Protein AF-A0A1I2PIM7-F1 (afdb_monomer_lite)

Secondary structure (DSSP, 8-state):
-PPPEEETTT-PEEPHHHHHHHHHHHHHHHHHHHHHHHHHH-SHHHHHHHHHTB-TTSPBPPSSHHHHHHHHT--PPPP--S-------EEE---SS----S--

Organism: NCBI:txid68239

Structure (mmCIF, N/CA/C/O backbone):
data_AF-A0A1I2PIM7-F1
#
_entry.id   AF-A0A1I2PIM7-F1
#
loop_
_atom_site.group_PDB
_atom_site.id
_atom_site.type_symbol
_atom_site.label_atom_id
_atom_site.label_alt_id
_atom_site.label_comp_id
_atom_site.label_asym_id
_atom_site.label_entity_id
_atom_site.label_seq_id
_atom_site.pdbx_PDB_ins_code
_atom_site.Cartn_x
_atom_site.Cartn_y
_atom_site.Cartn_z
_atom_site.occupancy
_atom_site.B_iso_or_equiv
_atom_site.auth_seq_id
_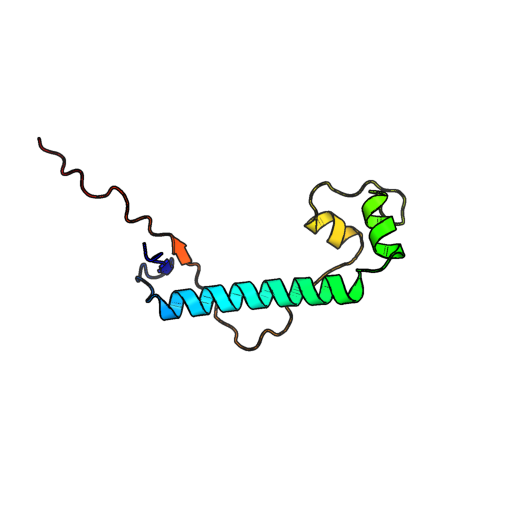atom_site.auth_comp_id
_atom_site.auth_asym_id
_atom_site.auth_atom_id
_atom_site.pdbx_PDB_model_num
ATOM 1 N N . MET A 1 1 ? 0.250 4.309 28.797 1.00 48.50 1 MET A N 1
ATOM 2 C CA . MET A 1 1 ? -0.793 5.075 28.080 1.00 48.50 1 MET A CA 1
ATOM 3 C C . MET A 1 1 ? -1.485 4.143 27.104 1.00 48.50 1 MET A C 1
ATOM 5 O O . MET A 1 1 ? -0.842 3.693 26.164 1.00 48.50 1 MET A O 1
ATOM 9 N N . LEU A 1 2 ? -2.751 3.809 27.343 1.00 55.78 2 LEU A N 1
ATOM 10 C CA . LEU A 1 2 ? -3.556 3.077 26.367 1.00 55.78 2 LEU A CA 1
ATOM 11 C C . LEU A 1 2 ? -4.055 4.090 25.333 1.00 55.78 2 LEU A C 1
ATOM 13 O O . LEU A 1 2 ? -4.562 5.146 25.701 1.00 55.78 2 LEU A O 1
ATOM 17 N N . ARG A 1 3 ? -3.830 3.816 24.045 1.00 65.81 3 ARG A N 1
ATOM 18 C CA . ARG A 1 3 ? -4.402 4.630 22.969 1.00 65.81 3 ARG A CA 1
ATOM 19 C C . ARG A 1 3 ? -5.878 4.265 22.864 1.00 65.81 3 ARG A C 1
ATOM 21 O O . ARG A 1 3 ? -6.193 3.117 22.574 1.00 65.81 3 ARG A O 1
ATOM 28 N N . THR A 1 4 ? -6.751 5.232 23.104 1.00 74.62 4 THR A N 1
ATOM 29 C CA . THR A 1 4 ? -8.197 5.077 22.935 1.00 74.62 4 THR A CA 1
ATOM 30 C C . THR A 1 4 ? -8.589 5.534 21.529 1.00 74.62 4 THR A C 1
ATOM 32 O O . THR A 1 4 ? -8.054 6.525 21.021 1.00 74.62 4 THR A O 1
ATOM 35 N N . GLY A 1 5 ? -9.475 4.783 20.877 1.00 78.06 5 GLY A N 1
ATOM 36 C CA . GLY A 1 5 ? -10.036 5.123 19.571 1.00 78.06 5 GLY A CA 1
ATOM 37 C C . GLY A 1 5 ? -11.520 5.429 19.702 1.00 78.06 5 GLY A C 1
ATOM 38 O O . GLY A 1 5 ? -12.203 4.789 20.498 1.00 78.06 5 GLY A O 1
ATOM 39 N N . VAL A 1 6 ? -12.011 6.386 18.924 1.00 80.75 6 VAL A N 1
ATOM 40 C CA . VAL A 1 6 ? -13.435 6.737 18.871 1.00 80.75 6 VAL A CA 1
ATOM 41 C C . VAL A 1 6 ? -13.957 6.442 17.473 1.00 80.75 6 VAL A C 1
ATOM 43 O O . VAL A 1 6 ? -13.316 6.815 16.486 1.00 80.75 6 VAL A O 1
ATOM 46 N N . GLU A 1 7 ? -15.096 5.757 17.361 1.00 79.38 7 GLU A N 1
ATOM 47 C CA . GLU A 1 7 ? -15.761 5.604 16.068 1.00 79.38 7 GLU A CA 1
ATOM 48 C C . GLU A 1 7 ? -16.323 6.957 15.624 1.00 79.38 7 GLU A C 1
ATOM 50 O O . GLU A 1 7 ? -17.160 7.546 16.300 1.00 79.38 7 GLU A O 1
ATOM 55 N N . GLU A 1 8 ? -15.904 7.462 14.466 1.00 78.00 8 GLU A N 1
ATOM 56 C CA . GLU A 1 8 ? -16.259 8.824 14.056 1.00 78.00 8 GLU A CA 1
ATOM 57 C C . GLU A 1 8 ? -17.749 9.028 13.771 1.00 78.00 8 GLU A C 1
ATOM 59 O O . GLU A 1 8 ? -18.231 10.153 13.857 1.00 78.00 8 GLU A O 1
ATOM 64 N N . LYS A 1 9 ? -18.490 7.975 13.405 1.00 77.81 9 LYS A N 1
ATOM 65 C CA . LYS A 1 9 ? -19.916 8.111 13.064 1.00 77.81 9 LYS A CA 1
ATOM 66 C C . LYS A 1 9 ? -20.820 8.162 14.287 1.00 77.81 9 LYS A C 1
ATOM 68 O O . LYS A 1 9 ? -21.839 8.843 14.245 1.00 77.81 9 LYS A O 1
ATOM 73 N N . THR A 1 10 ? -20.480 7.415 15.329 1.00 81.44 10 THR A N 1
ATOM 74 C CA . THR A 1 10 ? -21.313 7.269 16.531 1.00 81.44 10 THR A CA 1
ATOM 75 C C . THR A 1 10 ? -20.743 8.027 17.725 1.00 81.44 10 THR A C 1
ATOM 77 O O . THR A 1 10 ? -21.471 8.297 18.673 1.00 81.44 10 THR A O 1
ATOM 80 N N . GLY A 1 11 ? -19.457 8.389 17.690 1.00 80.12 11 GLY A N 1
ATOM 81 C CA . GLY A 1 11 ? -18.748 8.953 18.834 1.00 80.12 11 GLY A CA 1
ATOM 82 C C . GLY A 1 11 ? -18.452 7.924 19.928 1.00 80.12 11 GLY A C 1
ATOM 83 O O . GLY A 1 11 ? -17.987 8.304 21.001 1.00 80.12 11 GLY A O 1
ATOM 84 N N . GLU A 1 12 ? -18.707 6.634 19.688 1.00 82.31 12 GLU A N 1
ATOM 85 C CA . GLU A 1 12 ? -18.518 5.589 20.688 1.00 82.31 12 GLU A CA 1
ATOM 86 C C . GLU A 1 12 ? -17.032 5.275 20.899 1.00 82.31 12 GLU A C 1
ATOM 88 O O . GLU A 1 12 ? -16.249 5.135 19.952 1.00 82.31 12 GLU A O 1
ATOM 93 N N . VAL A 1 13 ? -16.643 5.151 22.170 1.00 82.69 13 VAL A N 1
ATOM 94 C CA . VAL A 1 13 ? -15.295 4.743 22.560 1.00 82.69 13 VAL A CA 1
ATOM 95 C C . VAL A 1 13 ? -15.118 3.255 22.277 1.00 82.69 13 VAL A C 1
ATOM 97 O O . VAL A 1 13 ? -15.804 2.410 22.846 1.00 82.69 13 VAL A O 1
ATOM 100 N N . LEU A 1 14 ? -14.151 2.927 21.427 1.00 82.31 14 LEU A N 1
ATOM 101 C CA . LEU A 1 14 ? -13.818 1.547 21.107 1.00 82.31 14 LEU A CA 1
ATOM 102 C C . LEU A 1 14 ? -13.052 0.903 22.263 1.00 82.31 14 LEU A C 1
ATOM 104 O O . LEU A 1 14 ? -12.125 1.492 22.828 1.00 82.31 14 LEU A O 1
ATOM 108 N N . SER A 1 15 ? -13.382 -0.355 22.557 1.00 84.44 15 SER A N 1
ATOM 109 C CA . SER A 1 15 ? -12.554 -1.171 23.440 1.00 84.44 15 SER A CA 1
ATOM 110 C C . SER A 1 15 ? -11.167 -1.389 22.822 1.00 84.44 15 SER A C 1
ATOM 112 O O . SER A 1 15 ? -10.998 -1.407 21.598 1.00 84.44 15 SER A O 1
ATOM 114 N N . ALA A 1 16 ? -10.156 -1.597 23.668 1.00 83.56 16 ALA A N 1
ATOM 115 C CA . ALA A 1 16 ? -8.790 -1.845 23.204 1.00 83.56 16 ALA A CA 1
ATOM 116 C C . ALA A 1 16 ? -8.692 -3.078 22.283 1.00 83.56 16 ALA A C 1
ATOM 118 O O . ALA A 1 16 ? -7.886 -3.078 21.353 1.00 83.56 16 ALA A O 1
ATOM 119 N N . ALA A 1 17 ? -9.533 -4.096 22.503 1.00 84.94 17 ALA A N 1
ATOM 120 C CA . ALA A 1 17 ? -9.596 -5.289 21.662 1.00 84.94 17 ALA A CA 1
ATOM 121 C C . ALA A 1 17 ? -10.089 -4.957 20.243 1.00 84.94 17 ALA A C 1
ATOM 123 O O . ALA A 1 17 ? -9.412 -5.288 19.275 1.00 84.94 17 ALA A O 1
ATOM 124 N N . VAL A 1 18 ?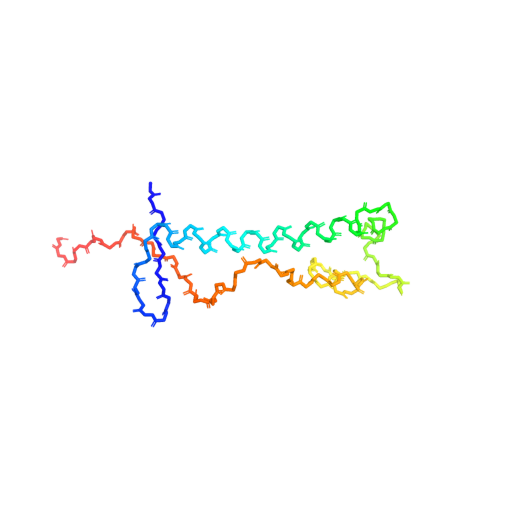 -11.194 -4.211 20.121 1.00 84.31 18 VAL A N 1
ATOM 125 C CA . VAL A 1 18 ? -11.757 -3.808 18.818 1.00 84.31 18 VAL A CA 1
ATOM 126 C C . VAL A 1 18 ? -10.815 -2.860 18.076 1.00 84.31 18 VAL A C 1
ATOM 128 O O . VAL A 1 18 ? -10.652 -2.956 16.860 1.00 84.31 18 VAL A O 1
ATOM 131 N N . LEU A 1 19 ? -10.160 -1.943 18.794 1.00 83.69 19 LEU A N 1
ATOM 132 C CA . LEU A 1 19 ? -9.147 -1.081 18.190 1.00 83.69 19 LEU A CA 1
ATOM 133 C C . LEU A 1 19 ? -7.963 -1.899 17.658 1.00 83.69 19 LEU A C 1
ATOM 135 O O . LEU A 1 19 ? -7.500 -1.640 16.550 1.00 83.69 19 LEU A O 1
ATOM 139 N N . SER A 1 20 ? -7.492 -2.882 18.428 1.00 85.75 20 SER A N 1
ATOM 140 C CA . SER A 1 20 ? -6.378 -3.744 18.022 1.00 85.75 20 SER A CA 1
ATOM 141 C C . SER A 1 20 ? -6.740 -4.572 16.795 1.00 85.75 20 SER A C 1
ATOM 143 O O . SER A 1 20 ? -5.957 -4.612 15.858 1.00 85.75 20 SER A O 1
ATOM 145 N N . GLU A 1 21 ? -7.941 -5.146 16.748 1.00 85.50 21 GLU A N 1
ATOM 146 C CA . GLU A 1 21 ? -8.437 -5.904 15.596 1.00 85.50 21 GLU A CA 1
ATOM 147 C C . GLU A 1 21 ? -8.459 -5.056 14.315 1.00 85.50 21 GLU A C 1
ATOM 149 O O . GLU A 1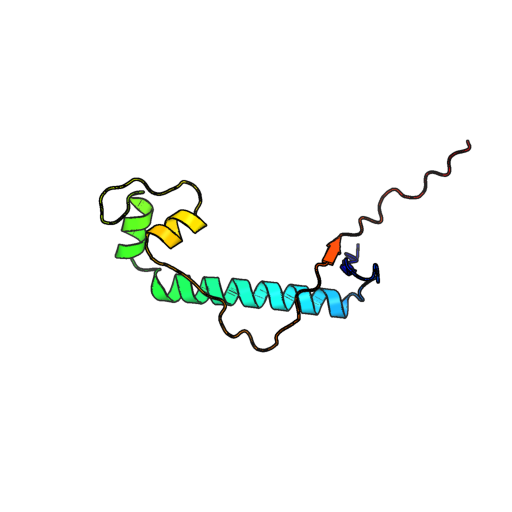 21 ? -7.932 -5.468 13.283 1.00 85.50 21 GLU A O 1
ATOM 154 N N . ARG A 1 22 ? -8.963 -3.816 14.391 1.00 84.88 22 ARG A N 1
ATOM 155 C CA . ARG A 1 22 ? -8.962 -2.888 13.245 1.00 84.88 22 ARG A CA 1
ATOM 156 C C . ARG A 1 22 ? -7.554 -2.511 12.790 1.00 84.88 22 ARG A C 1
ATOM 158 O O . ARG A 1 22 ? -7.311 -2.380 11.593 1.00 84.88 22 ARG A O 1
ATOM 165 N N . VAL A 1 23 ? -6.642 -2.287 13.737 1.00 85.81 23 VAL A N 1
ATOM 166 C CA . VAL A 1 23 ? -5.248 -1.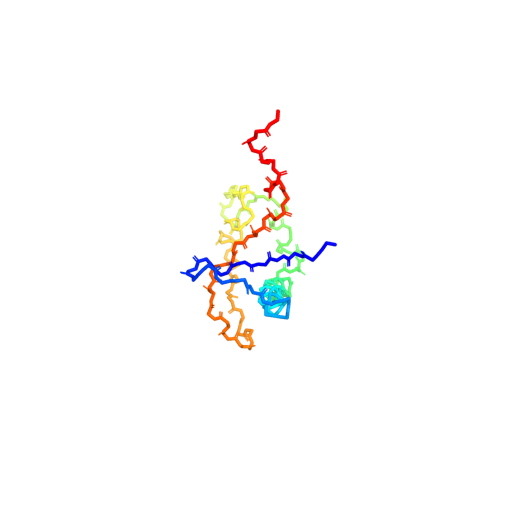942 13.429 1.00 85.81 23 VAL A CA 1
ATOM 167 C C . VAL A 1 23 ? -4.531 -3.130 12.803 1.00 85.81 23 VAL A C 1
ATOM 169 O O . VAL A 1 23 ? -3.874 -2.947 11.785 1.00 85.81 23 VAL A O 1
ATOM 172 N N . VAL A 1 24 ? -4.682 -4.326 13.372 1.00 87.19 24 VAL A N 1
ATOM 173 C CA . VAL A 1 24 ? -4.090 -5.562 12.846 1.00 87.19 24 VAL A CA 1
ATOM 174 C C . VAL A 1 24 ? -4.584 -5.807 11.429 1.00 87.19 24 VAL A C 1
ATOM 176 O O . VAL A 1 24 ? -3.765 -5.936 10.531 1.00 87.19 24 VAL A O 1
ATOM 179 N N . TRP A 1 25 ? -5.891 -5.711 11.188 1.00 85.81 25 TRP A N 1
ATOM 180 C CA . TRP A 1 25 ? -6.441 -5.843 9.841 1.00 85.81 25 TRP A CA 1
ATOM 181 C C . TRP A 1 25 ? -5.844 -4.832 8.845 1.00 85.81 25 TRP A C 1
ATOM 183 O O . TRP A 1 25 ? -5.475 -5.194 7.728 1.00 85.81 25 TRP A O 1
ATOM 193 N N . ALA A 1 26 ? -5.709 -3.559 9.237 1.00 86.25 26 ALA A N 1
ATOM 194 C CA . ALA A 1 26 ? -5.120 -2.538 8.370 1.00 86.25 26 ALA A CA 1
ATOM 195 C C . ALA A 1 26 ? -3.633 -2.810 8.084 1.00 86.25 26 ALA A C 1
ATOM 197 O O . ALA A 1 26 ? -3.160 -2.569 6.972 1.00 86.25 26 ALA A O 1
ATOM 198 N N . VAL A 1 27 ? -2.902 -3.318 9.079 1.00 89.00 27 VAL A N 1
ATOM 199 C CA . VAL A 1 27 ? -1.505 -3.729 8.927 1.00 89.00 27 VAL A CA 1
ATOM 200 C C . VAL A 1 27 ? -1.400 -4.941 8.009 1.00 89.00 27 VAL A C 1
ATOM 202 O O . VAL A 1 27 ? -0.559 -4.918 7.115 1.00 89.00 27 VAL A O 1
ATOM 205 N N . ASP A 1 28 ? -2.256 -5.947 8.163 1.00 88.00 28 ASP A N 1
ATOM 206 C CA . ASP A 1 28 ? -2.252 -7.156 7.335 1.00 88.00 28 ASP A CA 1
ATOM 207 C C . ASP A 1 28 ? -2.560 -6.831 5.873 1.00 88.00 28 ASP A C 1
ATOM 209 O O . ASP A 1 28 ? -1.876 -7.315 4.973 1.00 88.00 28 ASP A O 1
ATOM 213 N N . LEU A 1 29 ? -3.520 -5.935 5.625 1.00 86.56 29 LEU A N 1
ATOM 214 C CA . LEU A 1 29 ? -3.837 -5.460 4.279 1.00 86.56 29 LEU A CA 1
ATOM 215 C C . LEU A 1 29 ? -2.624 -4.792 3.610 1.00 86.56 29 LEU A C 1
ATOM 217 O O . LEU A 1 29 ? -2.277 -5.119 2.475 1.00 86.56 29 LEU A O 1
ATOM 221 N N . VAL A 1 30 ? -1.965 -3.856 4.303 1.00 85.75 30 VAL A N 1
ATOM 222 C CA . VAL A 1 30 ? -0.791 -3.148 3.760 1.00 85.75 30 VAL A CA 1
ATOM 223 C C . VAL A 1 30 ? 0.404 -4.088 3.612 1.00 85.75 30 VAL A C 1
ATOM 225 O O . VAL A 1 30 ? 1.123 -4.004 2.618 1.00 85.75 30 VAL A O 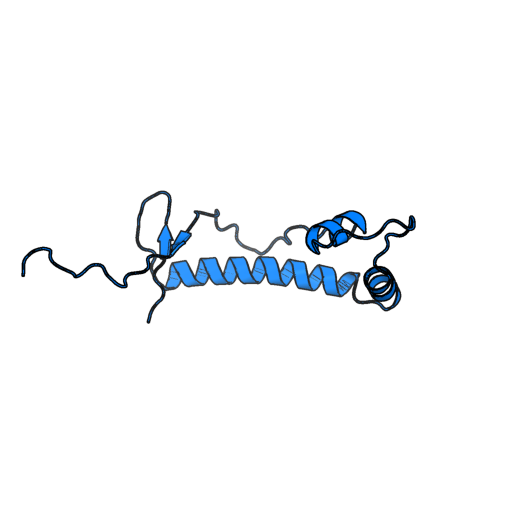1
ATOM 228 N N . SER A 1 31 ? 0.593 -5.000 4.564 1.00 88.75 31 SER A N 1
ATOM 229 C CA . SER A 1 31 ? 1.670 -5.991 4.540 1.00 88.75 31 SER A CA 1
ATOM 230 C C . SER A 1 31 ? 1.506 -6.965 3.378 1.00 88.75 31 SER A C 1
ATOM 232 O O . SER A 1 31 ? 2.485 -7.238 2.691 1.00 88.75 31 SER A O 1
ATOM 234 N N . GLY A 1 32 ? 0.281 -7.423 3.104 1.00 86.75 32 GLY A N 1
ATOM 235 C CA . GLY A 1 32 ? -0.027 -8.267 1.949 1.00 86.75 32 GLY A CA 1
ATOM 236 C C . GLY A 1 32 ? 0.269 -7.569 0.623 1.00 86.75 32 GLY A C 1
ATOM 237 O O . GLY A 1 32 ? 0.994 -8.106 -0.208 1.00 86.75 32 GLY A O 1
ATOM 238 N N . MET A 1 33 ? -0.184 -6.321 0.460 1.00 87.56 33 MET A N 1
ATOM 239 C CA . MET A 1 33 ? 0.133 -5.535 -0.742 1.00 87.56 33 MET A CA 1
ATOM 240 C C . MET A 1 33 ? 1.643 -5.308 -0.911 1.00 87.56 33 MET A C 1
ATOM 242 O O . MET A 1 33 ? 2.160 -5.371 -2.023 1.00 87.56 33 MET A O 1
ATOM 246 N N . ALA A 1 34 ? 2.373 -5.038 0.175 1.00 88.06 34 ALA A N 1
ATOM 247 C CA . ALA A 1 34 ? 3.821 -4.861 0.111 1.00 88.06 34 ALA A CA 1
ATOM 248 C C . ALA A 1 34 ? 4.548 -6.171 -0.232 1.00 88.06 34 ALA A C 1
ATOM 250 O O . ALA A 1 34 ? 5.494 -6.151 -1.018 1.00 88.06 34 ALA A O 1
ATOM 251 N N . ALA A 1 35 ? 4.104 -7.297 0.331 1.00 88.81 35 ALA A N 1
ATOM 252 C CA . ALA A 1 35 ? 4.666 -8.613 0.056 1.00 88.81 35 ALA A CA 1
ATOM 253 C C . ALA A 1 35 ? 4.489 -9.010 -1.415 1.00 88.81 35 ALA A C 1
ATOM 255 O O . ALA A 1 35 ? 5.460 -9.439 -2.032 1.00 88.81 35 ALA A O 1
ATOM 256 N N . ASP A 1 36 ? 3.309 -8.791 -1.998 1.00 87.06 36 ASP A N 1
ATOM 257 C CA . ASP A 1 36 ? 3.045 -9.079 -3.414 1.00 87.06 36 ASP A CA 1
ATOM 258 C C . ASP A 1 36 ? 3.889 -8.205 -4.348 1.00 87.06 36 ASP A C 1
ATOM 260 O O . ASP A 1 36 ? 4.487 -8.696 -5.312 1.00 87.06 36 ASP A O 1
ATOM 264 N N . LEU A 1 37 ? 3.984 -6.906 -4.038 1.00 88.56 37 LEU A N 1
ATOM 265 C CA . LEU A 1 37 ? 4.815 -5.973 -4.794 1.00 88.56 37 LEU A CA 1
ATOM 266 C C . LEU A 1 37 ? 6.283 -6.410 -4.775 1.00 88.56 37 LEU A C 1
ATOM 268 O O . LEU A 1 37 ? 6.916 -6.483 -5.827 1.00 88.56 37 LEU A O 1
ATOM 272 N N . LEU A 1 38 ? 6.824 -6.700 -3.589 1.00 88.50 38 LEU A N 1
ATOM 273 C CA . LEU A 1 38 ? 8.215 -7.123 -3.436 1.00 88.50 38 LEU A CA 1
ATOM 274 C C . LEU A 1 38 ? 8.451 -8.500 -4.063 1.00 88.50 38 LEU A C 1
ATOM 276 O O . LEU A 1 38 ? 9.447 -8.685 -4.749 1.00 88.50 38 LEU A O 1
ATOM 280 N N . GLY A 1 39 ? 7.529 -9.447 -3.902 1.00 87.69 39 GLY A N 1
ATOM 281 C CA . GLY A 1 39 ? 7.632 -10.771 -4.515 1.00 87.69 39 GLY A CA 1
ATOM 282 C C . GLY A 1 39 ? 7.684 -10.722 -6.044 1.00 87.69 39 GLY A C 1
ATOM 283 O O . GLY A 1 39 ? 8.366 -11.538 -6.657 1.00 87.69 39 GLY A O 1
ATOM 284 N N . THR A 1 40 ? 7.011 -9.744 -6.655 1.00 88.31 40 THR A N 1
ATOM 285 C CA . THR A 1 40 ? 6.944 -9.600 -8.117 1.00 88.31 40 THR A CA 1
ATOM 286 C C . THR A 1 40 ? 8.082 -8.741 -8.677 1.00 88.31 40 THR A C 1
ATOM 288 O O . THR A 1 40 ? 8.705 -9.114 -9.670 1.00 88.31 40 THR A O 1
ATOM 291 N N . HIS A 1 41 ? 8.377 -7.602 -8.041 1.00 88.56 41 HIS A N 1
ATOM 292 C CA . HIS A 1 41 ? 9.230 -6.547 -8.608 1.00 88.56 41 HIS A CA 1
ATOM 293 C C . HIS A 1 41 ? 10.581 -6.368 -7.905 1.00 88.56 41 HIS A C 1
ATOM 295 O O . HIS A 1 41 ? 11.381 -5.527 -8.309 1.00 88.56 41 HIS A O 1
ATOM 301 N N . TRP A 1 42 ? 10.892 -7.154 -6.868 1.00 87.69 42 TRP A N 1
ATOM 302 C CA . TRP A 1 42 ? 12.221 -7.140 -6.247 1.00 87.69 42 TRP A CA 1
ATOM 303 C C . TRP A 1 42 ? 13.227 -7.979 -7.049 1.00 87.69 42 TRP A C 1
ATOM 305 O O . TRP A 1 42 ? 13.749 -8.997 -6.594 1.00 87.69 42 TRP A O 1
ATOM 315 N N . ASN A 1 43 ? 13.489 -7.544 -8.278 1.00 88.56 43 ASN A N 1
ATOM 316 C CA . ASN A 1 43 ? 14.498 -8.106 -9.168 1.00 88.56 43 ASN A CA 1
ATOM 317 C C . ASN A 1 43 ? 15.432 -6.993 -9.670 1.00 88.56 43 ASN A C 1
ATOM 319 O O . ASN A 1 43 ? 15.083 -5.815 -9.638 1.00 88.56 43 ASN A O 1
ATOM 323 N N . THR A 1 44 ? 16.635 -7.362 -10.116 1.00 88.62 44 THR A N 1
ATOM 324 C CA . THR A 1 44 ? 17.661 -6.393 -10.534 1.00 88.62 44 THR A CA 1
ATOM 325 C C . THR A 1 44 ? 17.153 -5.442 -11.616 1.00 88.62 44 THR A C 1
ATOM 327 O O . THR A 1 44 ? 17.377 -4.245 -11.514 1.00 88.62 44 THR A O 1
ATOM 330 N N . THR A 1 45 ? 16.407 -5.942 -12.603 1.00 87.88 45 THR A N 1
ATOM 331 C CA . THR A 1 45 ? 15.899 -5.133 -13.719 1.00 87.88 45 THR A CA 1
ATOM 332 C C . THR A 1 45 ? 14.905 -4.067 -13.264 1.00 87.88 45 THR A C 1
ATOM 334 O O . THR A 1 45 ? 15.058 -2.898 -13.608 1.00 87.88 45 THR A O 1
ATOM 337 N N . ASP A 1 46 ? 13.906 -4.444 -12.472 1.00 87.88 46 ASP A N 1
ATOM 338 C CA . ASP A 1 46 ? 12.890 -3.513 -11.978 1.00 87.88 46 ASP A CA 1
ATOM 339 C C . ASP A 1 46 ? 13.492 -2.494 -10.998 1.00 87.88 46 ASP A C 1
ATOM 341 O O . ASP A 1 46 ? 13.168 -1.303 -11.051 1.00 87.88 46 ASP A O 1
ATOM 345 N N . VAL A 1 47 ? 14.427 -2.928 -10.146 1.00 87.44 47 VAL A N 1
ATOM 346 C CA . VAL A 1 47 ? 15.165 -2.033 -9.243 1.00 87.44 47 VAL A CA 1
ATOM 347 C C . VAL A 1 47 ? 16.037 -1.049 -10.026 1.00 87.44 47 VAL A C 1
ATOM 349 O O . VAL A 1 47 ? 16.062 0.131 -9.675 1.00 87.44 47 VAL A O 1
ATOM 352 N N . ASP A 1 48 ? 16.688 -1.482 -11.106 1.00 87.44 48 ASP A N 1
ATOM 353 C CA . ASP A 1 48 ? 17.480 -0.606 -11.977 1.00 87.44 48 ASP A CA 1
ATOM 354 C C . ASP A 1 48 ? 16.601 0.439 -12.679 1.00 87.44 48 ASP A C 1
ATOM 356 O O . ASP A 1 48 ? 16.977 1.610 -12.758 1.00 87.44 48 ASP A O 1
ATOM 360 N N . VAL A 1 49 ? 15.395 0.065 -13.122 1.00 86.62 49 VAL A N 1
ATOM 361 C CA . VAL A 1 49 ? 14.417 1.018 -13.677 1.00 86.62 49 VAL A CA 1
ATOM 362 C C . VAL A 1 49 ? 14.020 2.054 -12.626 1.00 86.62 49 VAL A C 1
ATOM 364 O O . VAL A 1 49 ? 14.038 3.253 -12.907 1.00 86.62 49 VAL A O 1
ATOM 367 N N . LEU A 1 50 ? 13.730 1.634 -11.393 1.00 85.69 50 LEU A N 1
ATOM 368 C CA . LEU A 1 50 ? 13.404 2.568 -10.314 1.00 85.69 50 LEU A CA 1
ATOM 369 C C . LEU A 1 50 ? 14.584 3.499 -9.982 1.00 85.69 50 LEU A C 1
ATOM 371 O O . LEU A 1 50 ? 14.382 4.697 -9.776 1.00 85.69 50 LEU A O 1
ATOM 375 N N . ALA A 1 51 ? 15.806 2.960 -9.962 1.00 85.38 51 ALA A N 1
ATOM 376 C CA . ALA A 1 51 ? 17.034 3.703 -9.690 1.00 85.38 51 ALA A CA 1
ATOM 377 C C . ALA A 1 51 ? 17.406 4.677 -10.818 1.00 85.38 51 ALA A C 1
ATOM 379 O O . ALA A 1 51 ? 17.966 5.739 -10.540 1.00 85.38 51 ALA A O 1
ATOM 380 N N . SER A 1 52 ? 17.053 4.361 -12.070 1.00 85.50 52 SER A N 1
ATOM 381 C CA . SER A 1 52 ? 17.234 5.261 -13.216 1.00 85.50 52 SER A CA 1
ATOM 382 C C . SER A 1 52 ? 16.419 6.551 -13.076 1.00 85.50 52 SER A C 1
ATOM 384 O O . SER A 1 52 ? 16.791 7.592 -13.613 1.00 85.50 52 SER A O 1
ATOM 386 N N . GLY A 1 53 ? 15.314 6.500 -12.322 1.00 84.75 53 GLY A N 1
ATOM 387 C CA . GLY A 1 53 ? 14.415 7.634 -12.149 1.00 84.75 53 GLY A CA 1
ATOM 388 C C . GLY A 1 53 ? 13.598 7.964 -13.401 1.00 84.75 53 GLY A C 1
ATOM 389 O O . GLY A 1 53 ? 12.963 9.020 -13.429 1.00 84.75 53 GLY A O 1
ATOM 390 N N . GLU A 1 54 ? 13.579 7.092 -14.409 1.00 87.12 54 GLU A N 1
ATOM 391 C CA . GLU A 1 54 ? 12.844 7.249 -15.665 1.00 87.12 54 GLU A CA 1
ATOM 392 C C . GLU A 1 54 ? 11.928 6.041 -15.919 1.00 87.12 54 GLU A C 1
ATOM 394 O O . GLU A 1 54 ? 12.204 4.921 -15.497 1.00 87.12 54 GLU A O 1
ATOM 399 N N . ASP A 1 55 ? 10.789 6.267 -16.580 1.00 83.69 55 ASP A N 1
ATOM 400 C CA . ASP A 1 55 ? 9.964 5.172 -17.094 1.00 83.69 55 ASP A CA 1
ATOM 401 C C . ASP A 1 55 ? 10.572 4.567 -18.374 1.00 83.69 55 ASP A C 1
ATOM 403 O O . ASP A 1 55 ? 11.482 5.133 -18.976 1.00 83.69 55 ASP A O 1
ATOM 407 N N . ALA A 1 56 ? 10.036 3.436 -18.845 1.00 77.12 56 ALA A N 1
ATOM 408 C CA . ALA A 1 56 ? 10.504 2.777 -20.074 1.00 77.12 56 ALA A CA 1
ATOM 409 C C . ALA A 1 56 ? 10.425 3.661 -21.344 1.00 77.12 56 ALA A C 1
ATOM 411 O O . ALA A 1 56 ? 10.975 3.302 -22.382 1.00 77.12 56 ALA A O 1
ATOM 412 N N . GLY A 1 57 ? 9.736 4.807 -21.276 1.00 80.25 57 GLY A N 1
ATOM 413 C CA . GLY A 1 57 ? 9.662 5.814 -22.334 1.00 80.25 57 GLY A CA 1
ATOM 414 C C . GLY A 1 57 ? 10.604 7.007 -22.134 1.00 80.25 57 GLY A C 1
ATOM 415 O O . GLY A 1 57 ? 10.416 8.017 -22.812 1.00 80.25 57 GLY A O 1
ATOM 416 N N . GLY A 1 58 ? 11.562 6.936 -21.200 1.00 82.31 58 GLY A N 1
ATOM 417 C CA . GLY A 1 58 ? 12.538 7.997 -20.919 1.00 82.31 58 GLY A CA 1
ATOM 418 C C . GLY A 1 58 ? 11.946 9.218 -20.211 1.00 82.31 58 GLY A C 1
ATOM 419 O O . GLY A 1 58 ? 12.499 10.316 -20.269 1.00 82.31 58 GLY A O 1
ATOM 420 N N . ARG A 1 59 ? 10.769 9.086 -19.583 1.00 85.12 59 ARG A N 1
ATOM 421 C CA . ARG A 1 59 ? 10.139 10.199 -18.861 1.00 85.12 59 ARG A CA 1
ATOM 422 C C . ARG A 1 59 ? 10.468 10.087 -17.386 1.00 85.12 59 ARG A C 1
ATOM 424 O O . ARG A 1 59 ? 10.195 9.060 -16.768 1.00 85.12 59 ARG A O 1
ATOM 431 N N . LYS A 1 60 ? 10.945 11.187 -16.806 1.00 87.56 60 LYS A N 1
ATOM 432 C CA . LYS A 1 60 ? 11.244 11.280 -15.376 1.00 87.56 60 LYS A CA 1
ATOM 433 C C . LYS A 1 60 ? 10.063 10.817 -14.517 1.00 87.56 60 LYS A C 1
ATOM 435 O O . LYS A 1 60 ? 8.921 11.250 -14.714 1.00 87.56 60 LYS A O 1
ATOM 440 N N . LEU A 1 61 ? 10.358 9.960 -13.548 1.00 86.94 61 LEU A N 1
ATOM 441 C CA . LEU A 1 61 ? 9.392 9.457 -12.591 1.00 86.94 61 LEU A CA 1
ATOM 442 C C . LEU A 1 61 ? 8.927 10.579 -11.645 1.00 86.94 61 LEU A C 1
ATOM 444 O O . LEU A 1 61 ? 9.717 11.446 -11.251 1.00 86.94 61 LEU A O 1
ATOM 448 N N . PRO A 1 62 ? 7.639 10.583 -11.260 1.00 84.06 62 PRO A N 1
ATOM 449 C CA . PRO A 1 62 ? 7.136 11.469 -10.219 1.00 84.06 62 PRO A CA 1
ATOM 450 C C . PRO A 1 62 ? 7.878 11.245 -8.895 1.00 84.06 62 PRO A C 1
ATOM 452 O O . PRO A 1 62 ? 8.173 10.111 -8.533 1.00 84.06 62 PRO A O 1
ATOM 455 N N . SER A 1 63 ? 8.086 12.308 -8.115 1.00 83.25 63 SER A N 1
ATOM 456 C CA . SER A 1 63 ? 8.665 12.211 -6.763 1.00 83.25 63 SER A CA 1
ATOM 457 C C . SER A 1 63 ? 7.768 11.464 -5.768 1.00 83.25 63 SER A C 1
ATOM 459 O O . SER A 1 63 ? 8.236 10.977 -4.742 1.00 83.25 63 SER A O 1
ATOM 461 N N . ASN A 1 64 ? 6.472 11.357 -6.067 1.00 85.44 64 ASN A N 1
ATOM 462 C CA . ASN A 1 64 ? 5.531 10.571 -5.283 1.00 85.44 64 ASN A CA 1
ATOM 463 C C . ASN A 1 64 ? 5.673 9.090 -5.643 1.00 85.44 64 ASN A C 1
ATOM 465 O O . ASN A 1 64 ? 5.221 8.678 -6.713 1.00 85.44 64 ASN A O 1
ATOM 469 N N . ALA A 1 65 ? 6.216 8.290 -4.720 1.00 80.88 65 ALA A N 1
ATOM 470 C CA . ALA A 1 65 ? 6.442 6.857 -4.916 1.00 80.88 65 ALA A CA 1
ATOM 471 C C . ALA A 1 65 ? 5.201 6.133 -5.472 1.00 80.88 65 ALA A C 1
ATOM 473 O O . ALA A 1 65 ? 5.278 5.494 -6.513 1.00 80.88 65 ALA A O 1
ATOM 474 N N . TRP A 1 66 ? 4.017 6.322 -4.878 1.00 81.06 66 TRP A N 1
ATOM 475 C CA . TRP A 1 66 ? 2.788 5.667 -5.353 1.00 81.06 66 TRP A CA 1
ATOM 476 C C . TRP A 1 66 ? 2.404 6.028 -6.804 1.00 81.06 66 TRP A C 1
ATOM 478 O O . TRP A 1 66 ? 1.815 5.210 -7.512 1.00 81.06 66 TRP A O 1
ATOM 488 N N . MET A 1 67 ? 2.735 7.239 -7.268 1.00 87.94 67 MET A N 1
ATOM 489 C CA . MET A 1 67 ? 2.506 7.644 -8.659 1.00 87.94 67 MET A CA 1
ATOM 490 C C . MET A 1 67 ? 3.562 7.059 -9.593 1.00 87.94 67 MET A C 1
ATOM 492 O O . MET A 1 67 ? 3.224 6.691 -10.716 1.00 87.94 67 MET A O 1
ATOM 496 N N . ALA A 1 68 ? 4.814 6.963 -9.137 1.00 88.19 68 ALA A N 1
ATOM 497 C CA . ALA A 1 68 ? 5.874 6.282 -9.869 1.00 88.19 68 ALA A CA 1
ATOM 498 C C . ALA A 1 68 ? 5.510 4.809 -10.096 1.00 88.19 68 ALA A C 1
ATOM 500 O O . ALA A 1 68 ? 5.495 4.375 -11.243 1.00 88.19 68 ALA A O 1
ATOM 501 N N . LEU A 1 69 ? 5.065 4.092 -9.057 1.00 85.50 69 LEU A N 1
ATOM 502 C CA . LEU A 1 69 ? 4.575 2.714 -9.188 1.00 85.50 69 LEU A CA 1
ATOM 503 C C . LEU A 1 69 ? 3.441 2.594 -10.216 1.00 85.50 69 LEU A C 1
ATOM 505 O O . LEU A 1 69 ? 3.500 1.754 -11.109 1.00 85.50 69 LEU A O 1
ATOM 509 N N . ARG A 1 70 ? 2.426 3.470 -10.154 1.00 84.81 70 ARG A N 1
ATOM 510 C CA . ARG A 1 70 ? 1.334 3.470 -11.146 1.00 84.81 70 ARG A CA 1
ATOM 511 C C . ARG A 1 70 ? 1.821 3.724 -12.565 1.00 84.81 70 ARG A C 1
ATOM 513 O O . ARG A 1 70 ? 1.261 3.170 -13.504 1.00 84.81 70 ARG A O 1
ATOM 520 N N . ARG A 1 71 ? 2.836 4.570 -12.730 1.00 84.62 71 ARG A N 1
ATOM 521 C CA . ARG A 1 71 ? 3.409 4.880 -14.041 1.00 84.62 71 ARG A CA 1
ATOM 522 C C . ARG A 1 71 ? 4.241 3.733 -14.603 1.00 84.62 71 ARG A C 1
ATOM 524 O O . ARG A 1 71 ? 4.226 3.534 -15.811 1.00 84.62 71 ARG A O 1
ATOM 531 N N . LEU A 1 72 ? 4.906 2.984 -13.731 1.00 85.94 72 LEU A N 1
ATOM 532 C CA . LEU A 1 72 ? 5.619 1.752 -14.063 1.00 85.94 72 LEU A CA 1
ATOM 533 C C . LEU A 1 72 ? 4.671 0.559 -14.285 1.00 85.94 72 LEU A C 1
ATOM 535 O O . LEU A 1 72 ? 5.107 -0.497 -14.724 1.00 85.94 72 LEU A O 1
ATOM 539 N N . GLY A 1 73 ? 3.371 0.718 -14.012 1.00 85.19 73 GLY A N 1
ATOM 540 C CA . GLY A 1 73 ? 2.384 -0.355 -14.135 1.00 85.19 73 GLY A CA 1
ATOM 541 C C . GLY A 1 73 ? 2.394 -1.344 -12.966 1.00 85.19 73 GLY A C 1
ATOM 542 O O . GLY A 1 73 ? 1.703 -2.355 -13.026 1.00 85.19 73 GLY A O 1
ATOM 543 N N . TRP A 1 74 ? 3.121 -1.047 -11.884 1.00 87.12 74 TRP A N 1
ATOM 544 C CA . TRP A 1 74 ? 3.225 -1.877 -10.678 1.00 87.12 74 TRP A CA 1
ATOM 545 C C . TRP A 1 74 ? 2.017 -1.652 -9.759 1.00 87.12 74 TRP A C 1
ATOM 547 O O . TRP A 1 74 ? 2.130 -1.197 -8.617 1.00 87.12 74 TRP A O 1
ATOM 557 N N . THR A 1 75 ? 0.816 -1.862 -10.295 1.00 78.69 75 THR A N 1
ATOM 558 C CA . THR A 1 75 ? -0.424 -1.657 -9.548 1.00 78.69 75 THR A CA 1
ATOM 559 C C . THR A 1 75 ? -0.679 -2.838 -8.625 1.00 78.69 75 THR A C 1
ATOM 561 O O . THR A 1 75 ? -1.073 -3.906 -9.083 1.00 78.69 75 THR A O 1
ATOM 564 N N . VAL A 1 76 ? -0.514 -2.619 -7.324 1.00 72.94 76 VAL A N 1
ATOM 565 C CA . VAL A 1 76 ? -0.956 -3.550 -6.280 1.00 72.94 76 VAL A CA 1
ATOM 566 C C . VAL A 1 76 ? -2.380 -3.209 -5.856 1.00 72.94 76 VAL A C 1
ATOM 568 O O . VAL A 1 76 ? -2.698 -2.052 -5.566 1.00 72.94 76 VAL A O 1
ATOM 571 N N . GLY A 1 77 ? -3.247 -4.218 -5.892 1.00 70.81 77 GLY A N 1
ATOM 572 C CA . GLY A 1 77 ? -4.614 -4.153 -5.389 1.00 70.81 77 GLY A CA 1
ATOM 573 C C . GLY A 1 77 ? -4.713 -4.762 -3.992 1.00 70.81 77 GLY A C 1
ATOM 574 O O . GLY A 1 77 ? -3.794 -5.466 -3.575 1.00 70.81 77 GLY A O 1
ATOM 575 N N . PRO A 1 78 ? -5.810 -4.505 -3.261 1.00 62.47 78 PRO A N 1
ATOM 576 C CA . PRO A 1 78 ? -6.064 -5.203 -2.012 1.00 62.47 78 PRO A CA 1
ATOM 577 C C . PRO A 1 78 ? -6.103 -6.706 -2.295 1.00 62.47 78 PRO A C 1
ATOM 579 O O . PRO A 1 78 ? -6.932 -7.173 -3.074 1.00 62.47 78 PRO A O 1
ATOM 582 N N . VAL A 1 79 ? -5.183 -7.441 -1.675 1.00 62.38 79 VAL A N 1
ATOM 583 C CA . VAL A 1 79 ? -5.305 -8.892 -1.553 1.00 62.38 79 VAL A CA 1
ATOM 584 C C . VAL A 1 79 ? -6.564 -9.180 -0.740 1.00 62.38 79 VAL A C 1
ATOM 586 O O . VAL A 1 79 ? -6.914 -8.379 0.131 1.00 62.38 79 VAL A O 1
ATOM 589 N N . ASP A 1 80 ? -7.252 -10.288 -1.013 1.00 59.16 80 ASP A N 1
ATOM 590 C CA . ASP A 1 80 ? -8.389 -10.736 -0.203 1.00 59.16 80 ASP A CA 1
ATOM 591 C C . ASP A 1 80 ? -7.888 -11.125 1.202 1.00 59.16 80 ASP A C 1
ATOM 593 O O . ASP A 1 80 ? -7.727 -12.298 1.539 1.00 59.16 80 ASP A O 1
ATOM 597 N N . SER A 1 81 ? -7.578 -10.131 2.037 1.00 55.25 81 SER A N 1
ATOM 598 C CA . SER A 1 81 ? -7.237 -10.322 3.436 1.00 55.25 81 SER A CA 1
ATOM 599 C C . SER A 1 81 ? -8.524 -10.717 4.150 1.00 55.25 81 SER A C 1
ATOM 601 O O . SER A 1 81 ? -9.443 -9.917 4.327 1.00 55.25 81 SER A O 1
ATOM 603 N N . GLY A 1 82 ? -8.630 -12.010 4.460 1.00 53.88 82 GLY A N 1
ATOM 604 C CA . GLY A 1 82 ? -9.828 -12.638 5.004 1.00 53.88 82 GLY A CA 1
ATOM 605 C C . GLY A 1 82 ? -10.453 -11.826 6.140 1.00 53.88 82 GLY A C 1
ATOM 606 O O . GLY A 1 82 ? -9.911 -11.758 7.238 1.00 53.88 82 GLY A O 1
ATOM 607 N N . GLY A 1 83 ? -11.612 -11.228 5.861 1.00 54.66 83 GLY A N 1
ATOM 608 C CA . GLY A 1 83 ? -12.414 -10.478 6.827 1.00 54.66 83 GLY A CA 1
ATOM 609 C C . GLY A 1 83 ? -12.585 -9.014 6.438 1.00 54.66 83 GLY A C 1
ATOM 610 O O . GLY A 1 83 ? -11.765 -8.165 6.764 1.00 54.66 83 GLY A O 1
ATOM 611 N N . MET A 1 84 ? -13.699 -8.682 5.782 1.00 54.72 84 MET A N 1
ATOM 612 C CA . MET A 1 84 ? -14.067 -7.290 5.526 1.00 54.72 84 MET A CA 1
ATOM 613 C C . MET A 1 84 ? -14.529 -6.621 6.829 1.00 54.72 84 MET A C 1
ATOM 615 O O . MET A 1 84 ? -15.724 -6.591 7.130 1.00 54.72 84 MET A O 1
ATOM 619 N N . PHE A 1 85 ? -13.610 -6.019 7.589 1.00 54.75 85 PHE A N 1
ATOM 620 C CA . PHE A 1 85 ? -14.012 -4.965 8.517 1.00 54.75 85 PHE A CA 1
ATOM 621 C C . PHE A 1 85 ? -14.472 -3.771 7.689 1.00 54.75 85 PHE A C 1
ATOM 623 O O . PHE A 1 85 ? -13.694 -3.125 6.988 1.00 54.75 85 PHE A O 1
ATOM 630 N N . ARG A 1 86 ? -15.768 -3.459 7.755 1.00 60.22 86 ARG A N 1
ATOM 631 C CA . ARG A 1 86 ? -16.292 -2.222 7.178 1.00 60.22 86 ARG A CA 1
ATOM 632 C C . ARG A 1 86 ? -15.540 -1.068 7.836 1.00 60.22 86 ARG A C 1
ATOM 634 O O . ARG A 1 86 ? -15.686 -0.864 9.039 1.00 60.22 86 ARG A O 1
ATOM 641 N N . ALA A 1 87 ? -14.744 -0.338 7.054 1.00 53.22 87 ALA A N 1
ATOM 642 C CA . ALA A 1 87 ? -13.947 0.790 7.523 1.00 53.22 87 ALA A CA 1
ATOM 643 C C . ALA A 1 87 ? -14.859 1.901 8.073 1.00 53.22 87 ALA A C 1
ATOM 645 O O . ALA A 1 87 ? -15.244 2.845 7.381 1.00 53.22 87 ALA A O 1
ATOM 646 N N . ALA A 1 88 ? -15.253 1.774 9.336 1.00 61.03 88 ALA A N 1
ATOM 647 C CA . ALA A 1 88 ? -15.699 2.896 10.129 1.00 61.03 88 ALA A CA 1
ATOM 648 C C . ALA A 1 88 ? -14.445 3.699 10.465 1.00 61.03 88 ALA A C 1
ATOM 650 O O . ALA A 1 88 ? -13.477 3.165 11.009 1.00 61.03 88 ALA A O 1
ATOM 651 N N . ARG A 1 89 ? -14.445 4.971 10.070 1.00 63.03 89 ARG A N 1
ATOM 652 C CA . ARG A 1 89 ? -13.326 5.868 10.332 1.00 63.03 89 ARG A CA 1
ATOM 653 C C . ARG A 1 89 ? -13.175 6.005 11.852 1.00 63.03 89 ARG A C 1
ATOM 655 O O . ARG A 1 89 ? -14.169 6.224 12.542 1.00 63.03 89 ARG A O 1
ATOM 662 N N . THR A 1 90 ? -11.964 5.801 12.358 1.00 64.81 90 THR A N 1
ATOM 663 C CA . THR A 1 90 ? -11.645 5.911 13.786 1.00 64.81 90 THR A CA 1
ATOM 664 C C . THR A 1 90 ? -10.752 7.129 13.980 1.00 64.81 90 THR A C 1
ATOM 666 O O . THR A 1 90 ? -9.683 7.196 13.367 1.00 64.81 90 THR A O 1
ATOM 669 N N . SER A 1 91 ? -11.145 8.056 14.850 1.00 66.94 91 SER A N 1
ATOM 670 C CA . SER A 1 91 ? -10.314 9.198 15.230 1.00 66.94 91 SER A CA 1
ATOM 671 C C . SER A 1 91 ? -9.564 8.910 16.533 1.00 66.94 91 SER A C 1
ATOM 673 O O . SER A 1 91 ? -9.981 8.103 17.372 1.00 66.94 91 SER A O 1
ATOM 675 N N . ARG A 1 92 ? -8.400 9.546 16.701 1.00 63.03 92 ARG A N 1
ATOM 676 C CA . ARG A 1 92 ? -7.639 9.488 17.953 1.00 63.03 92 ARG A CA 1
ATOM 677 C C . ARG A 1 92 ? -8.280 10.448 18.950 1.00 63.03 92 ARG A C 1
ATOM 679 O O . ARG A 1 92 ? -8.254 11.651 18.715 1.00 63.03 92 ARG A O 1
ATOM 686 N N . SER A 1 93 ? -8.741 9.951 20.094 1.00 56.62 93 SER A N 1
ATOM 687 C CA . SER A 1 93 ? -9.036 10.823 21.233 1.00 56.62 93 SER A CA 1
ATOM 688 C C . SER A 1 93 ? -7.733 11.112 21.981 1.00 56.62 93 SER A C 1
ATOM 690 O O . SER A 1 93 ? -7.167 10.225 22.624 1.00 56.62 93 SER A O 1
ATOM 692 N N . SER A 1 94 ? -7.216 12.336 21.893 1.00 47.19 94 SER A N 1
ATOM 693 C CA . SER A 1 94 ? -6.179 12.801 22.815 1.00 47.19 94 SER A CA 1
ATOM 694 C C . SER A 1 94 ? -6.841 13.186 24.132 1.00 47.19 94 SER A C 1
ATOM 696 O O . SER A 1 94 ? -7.199 14.341 24.331 1.00 47.19 94 SER A O 1
ATOM 698 N N . THR A 1 95 ? -7.019 12.237 25.04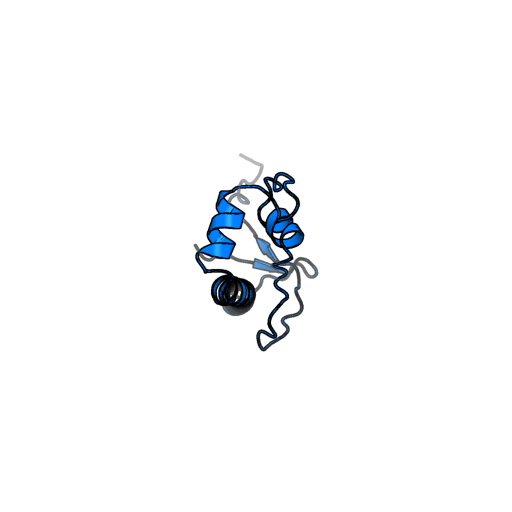9 1.00 50.88 95 THR A N 1
ATOM 699 C CA . THR A 1 95 ? -7.333 12.591 26.440 1.00 50.88 95 THR A CA 1
ATOM 700 C C . THR A 1 95 ? -6.035 13.064 27.095 1.00 50.88 95 THR A C 1
ATOM 702 O O . THR A 1 95 ? -5.295 12.299 27.708 1.00 50.88 95 THR A O 1
ATOM 705 N N . GLY A 1 96 ? -5.700 14.325 26.845 1.00 46.25 96 GLY A N 1
ATOM 706 C CA . GLY A 1 96 ? -4.528 15.012 27.365 1.00 46.25 96 GLY A CA 1
ATOM 707 C C . GLY A 1 96 ? -4.749 16.509 27.204 1.00 46.25 96 GLY A C 1
ATOM 708 O O . GLY A 1 96 ? -4.532 17.019 26.112 1.00 46.25 96 GLY A O 1
ATOM 709 N N . CYS A 1 97 ? -5.191 17.147 28.294 1.00 44.53 97 CYS A N 1
ATOM 710 C CA . CYS A 1 97 ? -5.565 18.564 28.467 1.00 44.53 97 CYS A CA 1
ATOM 711 C C . CYS A 1 97 ? -7.057 18.945 28.366 1.00 44.53 97 CYS A C 1
ATOM 713 O O . CYS A 1 97 ? -7.356 20.040 27.920 1.00 44.53 97 CYS A O 1
ATOM 715 N N . ASP A 1 98 ? -7.979 18.137 28.902 1.00 46.72 98 ASP A N 1
ATOM 716 C CA . ASP A 1 98 ? -9.290 18.642 29.359 1.00 46.72 98 ASP A CA 1
ATOM 717 C C . ASP A 1 98 ? -9.428 18.446 30.874 1.00 46.72 98 ASP A C 1
ATOM 719 O O . ASP A 1 98 ? -10.138 17.571 31.361 1.00 46.72 98 ASP A O 1
ATOM 723 N N . ALA A 1 99 ? -8.666 19.239 31.627 1.00 48.97 99 ALA A N 1
ATOM 724 C CA . ALA A 1 99 ? -8.929 19.538 33.035 1.00 48.97 99 ALA A CA 1
ATOM 725 C C . ALA A 1 99 ? -8.190 20.826 33.430 1.00 48.97 99 ALA A C 1
ATOM 727 O O . ALA A 1 99 ? -7.319 20.822 34.294 1.00 48.97 99 ALA A O 1
ATOM 728 N N . CYS A 1 100 ? -8.518 21.940 32.775 1.00 40.62 100 CYS A N 1
ATOM 729 C CA . CYS A 1 100 ? -8.304 23.258 33.364 1.00 40.62 100 CYS A CA 1
ATOM 730 C C . CYS A 1 100 ? -9.697 23.838 33.640 1.00 40.62 100 CYS A C 1
ATOM 732 O O . CYS A 1 100 ? -10.321 24.358 32.712 1.00 40.62 100 CYS A O 1
ATOM 734 N N . PRO A 1 101 ? -10.254 23.687 34.858 1.00 51.56 101 PRO A N 1
ATOM 735 C CA . PRO A 1 101 ? -11.482 24.380 35.199 1.00 51.56 101 PRO A CA 1
ATOM 736 C C . PRO A 1 101 ? -11.183 25.877 35.176 1.00 51.56 101 PRO A C 1
ATOM 738 O O . PRO A 1 101 ? -10.338 26.387 35.910 1.00 51.56 101 PRO A O 1
ATOM 741 N N . SER A 1 102 ? -11.862 26.574 34.277 1.00 56.41 102 SER A N 1
ATOM 742 C CA . SER A 1 102 ? -11.946 28.024 34.246 1.00 56.41 102 SER A CA 1
ATOM 743 C C . SER A 1 102 ? -12.663 28.461 35.521 1.00 56.41 102 SER A C 1
ATOM 745 O O . SER A 1 102 ? -13.885 28.473 35.551 1.00 56.41 102 SER A O 1
ATOM 747 N N . THR A 1 103 ? -11.903 28.680 36.598 1.00 49.41 103 THR A N 1
ATOM 748 C CA . THR A 1 103 ? -12.052 29.690 37.666 1.00 49.41 103 THR A CA 1
ATOM 749 C C . THR A 1 103 ? -11.023 29.364 38.762 1.00 49.41 103 THR A C 1
ATOM 751 O O . THR A 1 103 ? -11.314 28.574 39.656 1.00 49.41 103 THR A O 1
ATOM 754 N N . CYS A 1 104 ? -9.831 29.957 38.674 1.00 37.84 104 CYS A N 1
ATOM 755 C CA . CYS A 1 104 ? -8.932 30.293 39.785 1.00 37.84 104 CYS A CA 1
ATOM 756 C C . CYS A 1 104 ? -7.969 31.379 39.302 1.00 37.84 104 CYS A C 1
ATOM 758 O O . CYS A 1 104 ? -7.459 31.232 38.168 1.00 37.84 104 CYS A O 1
#

Sequence (104 aa):
MLRTGVEEKTGEVLSAAVLSERVVWAVDLVSGMAADLLGTHWNTTDVDVLASGEDAGGRKLPSNAWMALRRLGWTVGPVDSGGMFRAARTSRSSTGCDACPSTC

pLDDT: mean 75.91, std 14.54, range [37.84, 89.0]

Radius of gyration: 20.85 Å; chains: 1; bounding box: 39×43×62 Å

Foldseek 3Di:
DQWWKAQPPPRDIDDSVVVVVVVVLVVVQVVVLVCVLCVVQVDPVNVVCVVVQAEPVRHGADPPPVRSCVSNVSDGDGDPSPDDPPDRDIDTDPPDPPPDPPDD